Protein AF-A0A1E7L5Q3-F1 (afdb_monomer)

Solvent-accessible surface area (backbone atoms only — not comparable to full-atom values): 4617 Å² total; per-residue (Å²): 131,82,51,72,69,57,51,52,52,54,45,34,75,74,68,41,73,87,59,86,49,74,67,44,40,50,52,46,51,50,64,76,48,62,89,56,56,45,85,44,69,56,77,81,71,69,77,79,75,78,59,96,70,78,72,82,72,41,21,47,42,52,51,53,52,51,52,54,53,67,74,74,112

Foldseek 3Di:
DDDPVRVQVVLCVQQNDDQDDPLSVLSSVCSVCVVPDQQAWDCPDPDPPPPDDPRPGHGSVNSVVVNVVVVVD

Secondary structure (DSSP, 8-state):
---HHHHHHHHHHHH-SPP-SHHHHHHHHHHHTTTS-TT-B-----TTTSSS------BHHHHHHHHHHHT--

Structure (mmCIF, N/CA/C/O backbone):
data_AF-A0A1E7L5Q3-F1
#
_entry.id   AF-A0A1E7L5Q3-F1
#
loop_
_atom_site.group_PDB
_atom_site.id
_atom_site.type_symbol
_atom_site.label_atom_id
_atom_site.label_alt_id
_atom_site.label_comp_id
_atom_site.label_asym_id
_atom_site.label_entity_id
_atom_site.label_seq_id
_atom_site.pdbx_PDB_ins_code
_atom_site.Cartn_x
_atom_site.Cartn_y
_atom_site.Cartn_z
_atom_site.occupancy
_atom_site.B_iso_or_equiv
_atom_site.auth_seq_id
_atom_site.auth_comp_id
_atom_site.auth_asym_id
_atom_site.auth_atom_id
_atom_site.pdbx_PDB_model_num
ATOM 1 N N . MET A 1 1 ? -14.840 -3.454 -21.531 1.00 70.19 1 MET A N 1
ATOM 2 C CA . MET A 1 1 ? -13.546 -3.457 -20.813 1.00 70.19 1 MET A CA 1
ATOM 3 C C . MET A 1 1 ? -12.778 -2.209 -21.198 1.00 70.19 1 MET A C 1
ATOM 5 O O . MET A 1 1 ? -12.700 -1.925 -22.388 1.00 70.19 1 MET A O 1
ATOM 9 N N . LYS A 1 2 ? -12.251 -1.458 -20.224 1.00 75.25 2 LYS A N 1
ATOM 10 C CA . LYS A 1 2 ? -11.301 -0.375 -20.518 1.00 75.25 2 LYS A CA 1
ATOM 11 C C . LYS A 1 2 ? -10.036 -0.992 -21.118 1.00 75.25 2 LYS A C 1
ATOM 13 O O . LYS A 1 2 ? -9.639 -2.082 -20.710 1.00 75.25 2 LYS A O 1
ATOM 18 N N . ASN A 1 3 ? -9.432 -0.332 -22.102 1.00 89.00 3 ASN A N 1
ATOM 19 C CA . ASN A 1 3 ? -8.143 -0.776 -22.627 1.00 89.00 3 ASN A CA 1
ATOM 20 C C . ASN A 1 3 ? -7.005 -0.361 -21.673 1.00 89.00 3 ASN A C 1
ATOM 22 O O . ASN A 1 3 ? -7.173 0.529 -20.838 1.00 89.00 3 ASN A O 1
ATOM 26 N N . VAL A 1 4 ? -5.842 -1.006 -21.802 1.00 82.00 4 VAL A N 1
ATOM 27 C CA . VAL A 1 4 ? -4.684 -0.790 -20.912 1.00 82.00 4 VAL A CA 1
ATOM 28 C C . VAL A 1 4 ? -4.234 0.676 -20.900 1.00 82.00 4 VAL A C 1
ATOM 30 O O . VAL A 1 4 ? -3.895 1.207 -19.847 1.00 82.00 4 VAL A O 1
ATOM 33 N N . ALA A 1 5 ? -4.291 1.362 -22.044 1.00 80.44 5 ALA A N 1
ATOM 34 C CA . ALA A 1 5 ? -3.916 2.772 -22.145 1.00 80.44 5 ALA A CA 1
ATOM 35 C C . ALA A 1 5 ? -4.860 3.691 -21.351 1.00 80.44 5 ALA A C 1
ATOM 37 O O . ALA A 1 5 ? -4.410 4.641 -20.711 1.00 80.44 5 ALA A O 1
ATOM 38 N N . GLN A 1 6 ? -6.162 3.398 -21.365 1.00 79.25 6 GLN A N 1
ATOM 39 C CA . GLN A 1 6 ? -7.151 4.130 -20.584 1.00 79.25 6 GLN A CA 1
ATOM 40 C C . GLN A 1 6 ? -6.955 3.896 -19.085 1.00 79.25 6 GLN A C 1
ATOM 42 O O . GLN A 1 6 ? -6.976 4.863 -18.332 1.00 79.25 6 GLN A O 1
ATOM 47 N N . ILE A 1 7 ? -6.713 2.649 -18.671 1.00 79.69 7 ILE A N 1
ATOM 48 C CA . ILE A 1 7 ? -6.433 2.309 -17.268 1.00 79.69 7 ILE A CA 1
ATOM 49 C C . ILE A 1 7 ? -5.184 3.055 -16.790 1.00 79.69 7 ILE A C 1
ATOM 51 O O . ILE A 1 7 ? -5.235 3.735 -15.773 1.00 79.69 7 ILE A O 1
ATOM 55 N N . ARG A 1 8 ? -4.095 3.018 -17.569 1.00 76.12 8 ARG A N 1
ATOM 56 C CA . ARG A 1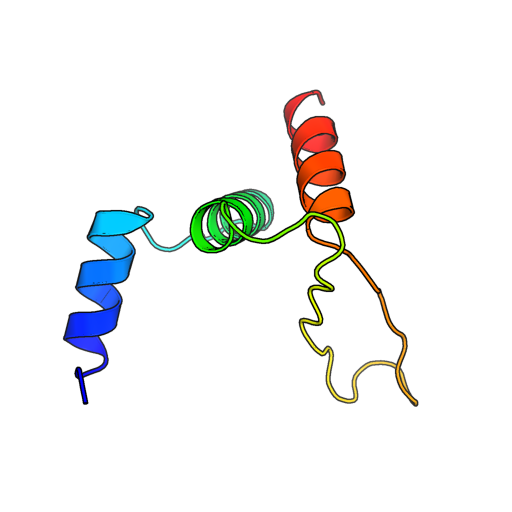 8 ? -2.846 3.710 -17.225 1.00 76.12 8 ARG A CA 1
ATOM 57 C C . ARG A 1 8 ? -3.048 5.213 -17.051 1.00 76.12 8 ARG A C 1
ATOM 59 O O . ARG A 1 8 ? -2.552 5.778 -16.086 1.00 76.12 8 ARG A O 1
ATOM 66 N N . ARG A 1 9 ? -3.763 5.864 -17.973 1.00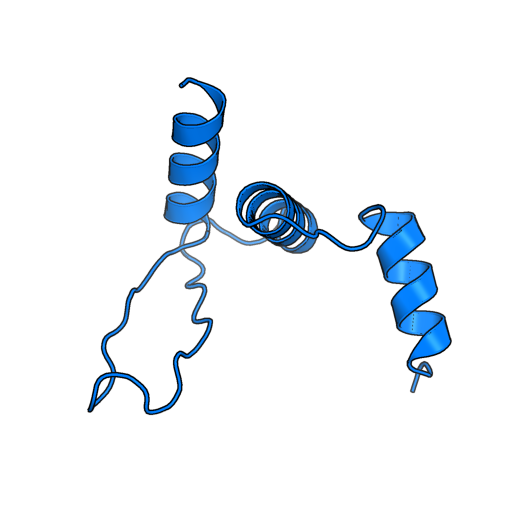 81.19 9 ARG A N 1
ATOM 67 C CA . ARG A 1 9 ? -4.020 7.309 -17.893 1.00 81.19 9 ARG A CA 1
ATOM 68 C C . ARG A 1 9 ? -4.815 7.674 -16.641 1.00 81.19 9 ARG A C 1
ATOM 70 O O . ARG A 1 9 ? -4.428 8.605 -15.950 1.00 81.19 9 ARG A O 1
ATOM 77 N N . GLU A 1 10 ? -5.882 6.935 -16.349 1.00 85.12 10 GLU A N 1
ATOM 78 C CA . GLU A 1 10 ? -6.702 7.163 -15.153 1.00 85.12 10 GLU A CA 1
ATOM 79 C C . GLU A 1 10 ? -5.898 6.922 -13.863 1.00 85.12 10 GLU A C 1
ATOM 81 O O . GLU A 1 10 ? -6.013 7.692 -12.914 1.00 85.12 10 GLU A O 1
ATOM 86 N N . SER A 1 11 ? -5.036 5.899 -13.834 1.00 78.94 11 SER A N 1
ATOM 87 C CA . SER A 1 11 ? -4.127 5.655 -12.709 1.00 78.94 11 SER A CA 1
ATOM 88 C C . SER A 1 11 ? -3.124 6.791 -12.517 1.00 78.94 11 SER A C 1
ATOM 90 O O . SER A 1 11 ? -2.911 7.206 -11.384 1.00 78.94 11 SER A O 1
ATOM 92 N N . VAL A 1 12 ? -2.546 7.321 -13.602 1.00 81.25 12 VAL A N 1
ATOM 93 C CA . VAL A 1 12 ? -1.595 8.443 -13.530 1.00 81.25 12 VAL A CA 1
A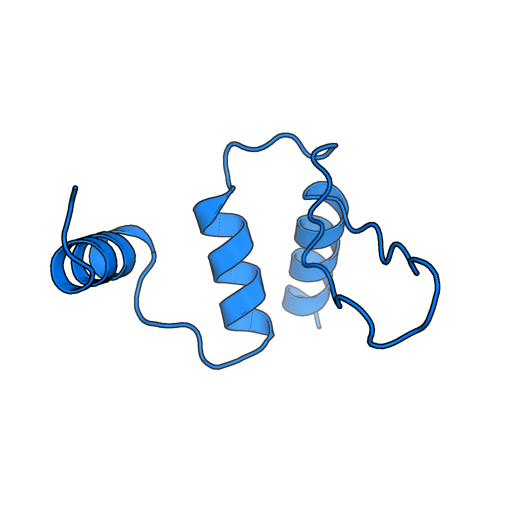TOM 94 C C . VAL A 1 12 ? -2.271 9.728 -13.056 1.00 81.25 12 VAL A C 1
ATOM 96 O O . VAL A 1 12 ? -1.709 10.460 -12.248 1.00 81.25 12 VAL A O 1
ATOM 99 N N . GLU A 1 13 ? -3.490 9.994 -13.524 1.00 85.56 13 GLU A N 1
ATOM 100 C CA . GLU A 1 13 ? -4.282 11.149 -13.093 1.00 85.56 13 GLU A CA 1
ATOM 101 C C . GLU A 1 13 ? -4.658 11.064 -11.608 1.00 85.56 13 GLU A C 1
ATOM 103 O O . GLU A 1 13 ? -4.612 12.067 -10.900 1.00 85.56 13 GLU A O 1
ATOM 108 N N . LYS A 1 14 ? -5.001 9.864 -11.127 1.00 82.00 14 LYS A N 1
ATOM 109 C CA . LYS A 1 14 ? -5.480 9.657 -9.757 1.00 82.00 14 LYS A CA 1
ATOM 110 C C . LYS A 1 14 ? -4.360 9.511 -8.724 1.00 82.00 14 LYS A C 1
ATOM 112 O O . LYS A 1 14 ? -4.511 9.993 -7.606 1.00 82.00 14 LYS A O 1
ATOM 117 N N . TYR A 1 15 ? -3.273 8.82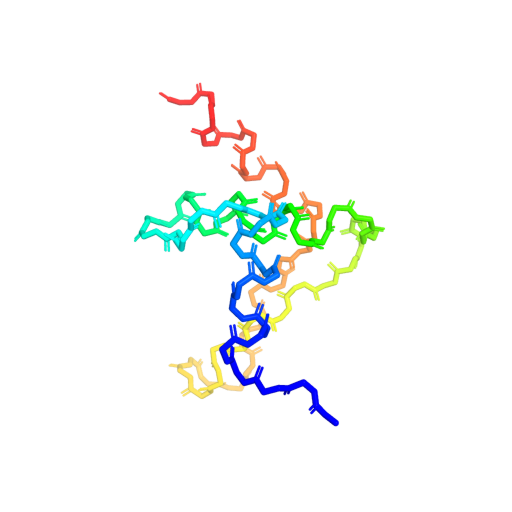7 -9.072 1.00 82.12 15 TYR A N 1
ATOM 118 C CA . TYR A 1 15 ? -2.238 8.401 -8.121 1.00 82.12 15 TYR A CA 1
ATOM 119 C C . TYR A 1 15 ? -0.842 8.948 -8.441 1.00 82.12 15 TYR A C 1
ATOM 121 O O . TYR A 1 15 ? 0.108 8.643 -7.724 1.00 82.12 15 TYR A O 1
ATOM 129 N N . GLY A 1 16 ? -0.710 9.763 -9.490 1.00 81.06 16 GLY A N 1
ATOM 130 C CA . GLY A 1 16 ? 0.567 10.326 -9.914 1.00 81.06 16 GLY A CA 1
ATOM 131 C C . GLY A 1 16 ? 1.368 9.404 -10.843 1.00 81.06 16 GLY A C 1
ATOM 132 O O . GLY A 1 16 ? 0.862 8.383 -11.313 1.00 81.06 16 GLY A O 1
ATOM 133 N N . PRO A 1 17 ? 2.611 9.787 -11.185 1.00 84.62 17 PRO A N 1
ATOM 134 C CA . PRO A 1 17 ? 3.450 9.020 -12.097 1.00 84.62 17 PRO A CA 1
ATOM 135 C C . PRO A 1 17 ? 3.761 7.617 -11.557 1.00 84.62 17 PRO A C 1
ATOM 137 O O . PRO A 1 17 ? 3.560 7.305 -10.387 1.00 84.62 17 PRO A O 1
ATOM 140 N N . GLU A 1 18 ? 4.264 6.764 -12.445 1.00 83.19 18 GLU A N 1
ATOM 141 C CA . GLU A 1 18 ? 4.670 5.403 -12.104 1.00 83.19 18 GLU A CA 1
ATOM 142 C C . GLU A 1 18 ? 5.776 5.414 -11.027 1.00 83.19 18 GLU A C 1
ATOM 144 O O . GLU A 1 18 ? 6.805 6.057 -11.247 1.00 83.19 18 GLU A O 1
ATOM 149 N N . PRO A 1 19 ? 5.585 4.732 -9.882 1.00 81.50 19 PRO A N 1
ATOM 150 C CA . PRO A 1 19 ? 6.558 4.724 -8.794 1.00 81.50 19 PRO A CA 1
ATOM 151 C C . PRO A 1 19 ? 7.777 3.858 -9.143 1.00 81.50 19 PRO A C 1
ATOM 153 O O . PRO A 1 19 ? 7.642 2.687 -9.517 1.00 81.50 19 PRO A O 1
ATOM 156 N N . VAL A 1 20 ? 8.984 4.402 -8.991 1.00 88.56 20 VAL A N 1
ATOM 157 C CA . VAL A 1 20 ? 10.236 3.749 -9.404 1.00 88.56 20 VAL A CA 1
ATOM 158 C C . VAL A 1 20 ? 11.092 3.271 -8.232 1.00 88.56 20 VAL A C 1
ATOM 160 O O . VA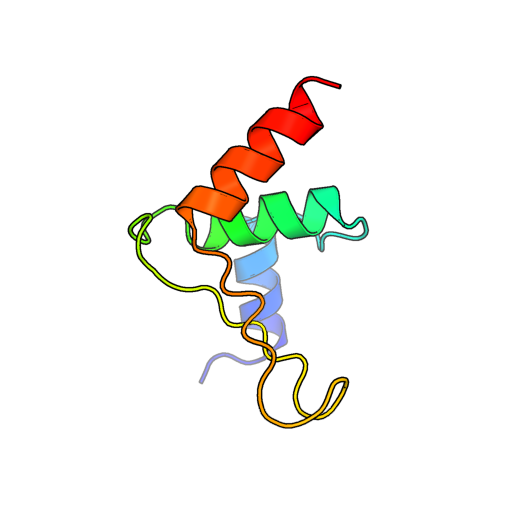L A 1 20 ? 11.829 2.298 -8.416 1.00 88.56 20 VAL A O 1
ATOM 163 N N . THR A 1 21 ? 10.955 3.849 -7.034 1.00 84.00 21 THR A N 1
ATOM 164 C CA . THR A 1 21 ? 11.616 3.355 -5.807 1.00 84.00 21 THR A CA 1
ATOM 165 C C . THR A 1 21 ? 10.705 2.467 -4.954 1.00 84.00 21 THR A C 1
ATOM 167 O O . THR A 1 21 ? 9.498 2.380 -5.181 1.00 84.00 21 THR A O 1
ATOM 170 N N . ALA A 1 22 ? 11.275 1.763 -3.971 1.00 82.75 22 ALA A N 1
ATOM 171 C CA . ALA A 1 22 ? 10.496 0.925 -3.057 1.00 82.75 22 ALA A CA 1
ATOM 172 C C . ALA A 1 22 ? 9.551 1.767 -2.180 1.00 82.75 22 ALA A C 1
ATOM 174 O O . ALA A 1 22 ? 8.403 1.389 -1.960 1.00 82.75 22 ALA A O 1
ATOM 175 N N . GLU A 1 23 ? 10.014 2.934 -1.745 1.00 84.69 23 GLU A N 1
ATOM 176 C CA . GLU A 1 23 ? 9.270 3.905 -0.946 1.00 84.69 23 GLU A CA 1
ATOM 177 C C . GLU A 1 23 ? 8.120 4.510 -1.755 1.00 84.69 23 GLU A C 1
ATOM 179 O O . GLU A 1 23 ? 6.984 4.546 -1.286 1.00 84.69 23 GLU A O 1
ATOM 184 N N . GLU A 1 24 ? 8.380 4.904 -3.005 1.00 81.25 24 GLU A N 1
ATOM 185 C CA . GLU A 1 24 ? 7.346 5.403 -3.916 1.00 81.25 24 GLU A CA 1
ATOM 186 C C . GLU A 1 24 ? 6.282 4.336 -4.196 1.00 81.25 24 GLU A C 1
ATOM 188 O O . GLU A 1 24 ? 5.090 4.641 -4.253 1.00 81.25 24 GLU A O 1
ATOM 193 N N . ARG A 1 25 ? 6.687 3.066 -4.338 1.00 82.75 25 ARG A N 1
ATOM 194 C CA . ARG A 1 25 ? 5.752 1.947 -4.531 1.00 82.75 25 ARG A CA 1
ATOM 195 C C . ARG A 1 25 ? 4.898 1.716 -3.292 1.00 82.75 25 ARG A C 1
ATOM 197 O O . ARG A 1 25 ? 3.694 1.518 -3.432 1.00 82.75 25 ARG A O 1
ATOM 204 N N . LEU A 1 26 ? 5.490 1.783 -2.100 1.00 84.81 26 LEU A N 1
ATOM 205 C CA . LEU A 1 26 ? 4.751 1.680 -0.843 1.00 84.81 26 LEU A CA 1
ATOM 206 C C . LEU A 1 26 ? 3.727 2.814 -0.720 1.00 84.81 26 LEU A C 1
ATOM 208 O O . LEU A 1 26 ? 2.550 2.549 -0.486 1.00 84.81 26 LEU A O 1
ATOM 212 N N . ALA A 1 27 ? 4.141 4.060 -0.958 1.00 84.56 27 ALA A N 1
ATOM 213 C CA . ALA A 1 27 ? 3.244 5.212 -0.943 1.00 84.56 27 ALA A CA 1
ATOM 214 C C . ALA A 1 27 ? 2.100 5.065 -1.964 1.00 84.56 27 ALA A C 1
ATOM 216 O O . ALA A 1 27 ? 0.942 5.339 -1.647 1.00 84.56 27 ALA A O 1
ATOM 217 N N . HIS A 1 28 ? 2.399 4.567 -3.168 1.00 82.62 28 HIS A N 1
ATOM 218 C CA . HIS A 1 28 ? 1.397 4.300 -4.197 1.00 82.62 28 HIS A CA 1
ATOM 219 C C . HIS A 1 28 ? 0.378 3.237 -3.760 1.00 82.62 28 HIS A C 1
ATOM 221 O O . HIS A 1 28 ? -0.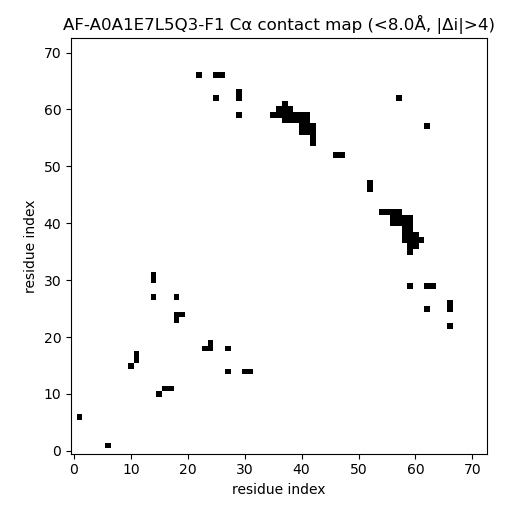824 3.456 -3.894 1.00 82.62 28 HIS A O 1
ATOM 227 N N . VAL A 1 29 ? 0.828 2.111 -3.194 1.00 85.69 29 VAL A N 1
ATOM 228 C CA . VAL A 1 29 ? -0.059 1.061 -2.658 1.00 85.69 29 VAL A CA 1
ATOM 229 C C . VAL A 1 29 ? -0.971 1.629 -1.568 1.00 85.69 29 VAL A C 1
ATOM 231 O O . VAL A 1 29 ? -2.183 1.416 -1.612 1.00 85.69 29 VAL A O 1
ATOM 234 N N . LEU A 1 30 ? -0.419 2.411 -0.637 1.00 86.56 30 LEU A N 1
ATOM 235 C CA . LEU A 1 30 ? -1.202 3.048 0.423 1.00 86.56 30 LEU A CA 1
ATOM 236 C C . LEU A 1 30 ? -2.244 4.035 -0.124 1.00 86.56 30 LEU A C 1
ATOM 238 O O . LEU A 1 30 ? -3.348 4.102 0.409 1.00 86.56 30 LEU A O 1
ATOM 242 N N . ALA A 1 31 ? -1.931 4.766 -1.197 1.00 84.25 31 ALA A N 1
ATOM 243 C CA . ALA A 1 31 ? -2.876 5.670 -1.850 1.00 84.25 31 ALA A CA 1
ATOM 244 C C . ALA A 1 31 ? -3.987 4.921 -2.610 1.00 84.25 31 ALA A C 1
ATOM 246 O O . ALA A 1 31 ? -5.141 5.352 -2.608 1.00 84.25 31 ALA A O 1
ATOM 247 N N . VAL A 1 32 ? -3.662 3.797 -3.258 1.00 84.38 32 VAL A N 1
ATOM 248 C CA . VAL A 1 32 ? -4.636 2.967 -3.987 1.00 84.38 32 VAL A CA 1
ATOM 249 C C . VAL A 1 32 ? -5.648 2.331 -3.037 1.00 84.38 32 VAL A C 1
ATOM 251 O O . VAL A 1 32 ? -6.838 2.325 -3.352 1.00 84.38 32 VAL A O 1
ATOM 254 N N . TYR A 1 33 ? -5.184 1.860 -1.881 1.00 85.81 33 TYR A N 1
ATOM 255 C CA . TYR A 1 33 ? -5.978 1.149 -0.875 1.00 85.81 33 TYR A CA 1
ATOM 256 C C . TYR A 1 33 ? -6.244 1.996 0.377 1.00 85.81 33 TYR A C 1
ATOM 258 O O . TYR A 1 33 ? -6.347 1.470 1.485 1.00 85.81 33 TYR A O 1
ATOM 266 N N . ALA A 1 34 ? -6.349 3.317 0.219 1.00 86.19 34 ALA A N 1
ATOM 267 C CA . ALA A 1 34 ? -6.541 4.237 1.339 1.00 86.19 34 ALA A CA 1
ATOM 268 C C . ALA A 1 34 ? -7.786 3.896 2.182 1.00 86.19 34 ALA A C 1
ATOM 270 O O . ALA A 1 34 ? -7.736 4.004 3.406 1.00 86.19 34 ALA A O 1
ATOM 271 N N . ASP A 1 35 ? -8.850 3.424 1.524 1.00 87.62 35 ASP A N 1
ATOM 272 C CA . ASP A 1 35 ? -10.141 3.087 2.135 1.00 87.62 35 ASP A CA 1
ATOM 273 C C . ASP A 1 35 ? -10.214 1.649 2.687 1.00 87.62 35 ASP A C 1
ATOM 275 O O . ASP A 1 35 ? -11.217 1.275 3.299 1.00 87.62 35 ASP A O 1
ATOM 279 N N . GLU A 1 36 ? -9.178 0.829 2.483 1.00 86.50 36 GLU A N 1
ATOM 280 C CA . GLU A 1 36 ? -9.169 -0.548 2.980 1.00 86.50 36 GLU A CA 1
ATOM 281 C C . GLU A 1 36 ? -8.887 -0.593 4.490 1.00 86.50 36 GLU A C 1
ATOM 283 O O . GLU A 1 36 ? -8.031 0.152 4.995 1.00 86.50 36 GLU A O 1
ATOM 288 N N . PRO A 1 37 ? -9.569 -1.481 5.236 1.00 85.56 37 PRO A N 1
ATOM 289 C CA . PRO A 1 37 ? -9.380 -1.589 6.672 1.00 85.56 37 PRO A CA 1
ATOM 290 C C . PRO A 1 37 ? -7.980 -2.106 7.001 1.00 85.56 37 PRO A C 1
ATOM 292 O O . PRO A 1 37 ? -7.412 -2.923 6.279 1.00 85.56 37 PRO A O 1
ATOM 295 N N . ASP A 1 38 ? -7.451 -1.693 8.149 1.00 82.12 38 ASP A N 1
ATOM 296 C CA . ASP A 1 38 ? -6.108 -2.067 8.605 1.00 82.12 38 ASP A CA 1
ATOM 297 C C . ASP A 1 38 ? -5.900 -3.574 8.674 1.00 82.12 38 ASP A C 1
ATOM 299 O O . ASP A 1 38 ? -4.795 -4.033 8.434 1.00 82.12 38 ASP A O 1
ATOM 303 N N . THR A 1 39 ? -6.953 -4.339 8.965 1.00 76.50 39 THR A N 1
ATOM 304 C CA . THR A 1 39 ? -6.925 -5.804 9.057 1.00 76.50 39 THR A CA 1
ATOM 305 C C . THR A 1 39 ? -6.898 -6.506 7.701 1.00 76.50 39 THR A C 1
ATOM 307 O O . THR A 1 39 ? -6.755 -7.731 7.652 1.00 76.50 39 THR A O 1
ATOM 310 N N . TRP A 1 40 ? -7.053 -5.769 6.597 1.00 80.69 40 TRP A N 1
ATOM 311 C CA . TRP A 1 40 ? -6.975 -6.337 5.261 1.00 80.69 40 TRP A CA 1
ATOM 312 C C . TRP A 1 40 ? -5.543 -6.797 4.973 1.00 80.69 40 TRP A C 1
ATOM 314 O O . TRP A 1 40 ? -4.581 -6.036 5.090 1.00 80.69 40 TRP A O 1
ATOM 324 N N . MET A 1 41 ? -5.408 -8.079 4.635 1.00 64.75 41 MET A N 1
ATOM 325 C CA . MET A 1 41 ? -4.121 -8.723 4.399 1.00 64.75 41 MET A CA 1
ATOM 326 C C . MET A 1 41 ? -3.651 -8.444 2.973 1.00 64.75 41 MET A C 1
ATOM 328 O O . MET A 1 41 ? -4.296 -8.868 2.012 1.00 64.75 41 MET A O 1
ATOM 332 N N . VAL A 1 42 ? -2.493 -7.802 2.837 1.00 66.56 42 VAL A N 1
ATOM 333 C CA . VAL A 1 42 ? -1.857 -7.572 1.541 1.00 66.56 42 VAL A CA 1
ATOM 334 C C . VAL A 1 42 ? -0.974 -8.774 1.226 1.00 66.56 42 VAL A C 1
ATOM 336 O O . VAL A 1 42 ? 0.186 -8.860 1.621 1.00 66.56 42 VAL A O 1
ATOM 339 N N . VAL A 1 43 ? -1.542 -9.753 0.522 1.00 53.88 43 VAL A N 1
ATOM 340 C CA . VAL A 1 43 ? -0.767 -10.862 -0.045 1.00 53.88 43 VAL A CA 1
ATOM 341 C C . VAL A 1 43 ? -0.295 -10.452 -1.437 1.00 53.88 43 VAL A C 1
ATOM 343 O O . VAL A 1 43 ? -0.949 -10.763 -2.430 1.00 53.88 43 VAL A O 1
ATOM 346 N N . GLU A 1 44 ? 0.855 -9.783 -1.537 1.00 51.38 44 GLU A N 1
ATOM 347 C CA . GLU A 1 44 ? 1.606 -9.822 -2.794 1.00 51.38 44 GLU A CA 1
ATOM 348 C C . GLU A 1 44 ? 2.389 -11.138 -2.800 1.00 51.38 44 GLU A C 1
ATOM 350 O O . GLU A 1 44 ? 3.429 -11.294 -2.159 1.00 51.38 44 GLU A O 1
ATOM 355 N N . GLY A 1 45 ? 1.786 -12.158 -3.410 1.00 44.22 45 GLY A N 1
ATOM 356 C CA . GLY A 1 45 ? 2.324 -13.508 -3.397 1.00 44.22 45 GLY A CA 1
ATOM 357 C C . GLY A 1 45 ? 3.685 -13.551 -4.082 1.00 44.22 45 GLY A C 1
ATOM 358 O O . GLY A 1 45 ? 3.765 -13.476 -5.307 1.00 44.22 45 GLY A O 1
ATOM 359 N N . THR A 1 46 ? 4.744 -13.796 -3.312 1.00 44.81 46 THR A N 1
ATOM 360 C CA . THR A 1 46 ? 5.988 -14.397 -3.810 1.00 44.81 46 THR A CA 1
ATOM 361 C C . THR A 1 46 ? 5.709 -15.850 -4.206 1.00 44.81 46 THR A C 1
ATOM 363 O O . THR A 1 46 ? 6.240 -16.798 -3.628 1.00 44.81 46 THR A O 1
ATOM 366 N N . ASN A 1 47 ? 4.801 -16.044 -5.168 1.00 38.09 47 ASN A N 1
ATOM 367 C CA . ASN A 1 47 ? 4.383 -17.357 -5.640 1.00 38.09 47 ASN A CA 1
ATOM 368 C C . ASN A 1 47 ? 5.636 -18.178 -5.993 1.00 38.09 47 ASN A C 1
ATOM 370 O O . ASN A 1 47 ? 6.379 -17.826 -6.907 1.00 38.09 47 ASN A O 1
ATOM 374 N N . ASN A 1 48 ? 5.853 -19.267 -5.248 1.00 40.12 48 ASN A N 1
ATOM 375 C CA . ASN A 1 48 ? 6.932 -20.252 -5.398 1.00 40.12 48 ASN A CA 1
ATOM 376 C C . ASN A 1 48 ? 8.389 -19.801 -5.148 1.00 40.12 48 ASN A C 1
ATOM 378 O O . ASN A 1 48 ? 9.297 -20.545 -5.512 1.00 40.12 48 ASN A O 1
ATOM 382 N N . MET A 1 49 ? 8.668 -18.659 -4.503 1.00 46.47 49 MET A N 1
ATOM 383 C CA . MET A 1 49 ? 10.071 -18.262 -4.246 1.00 46.47 49 MET A CA 1
ATOM 384 C C . MET A 1 49 ? 10.700 -18.862 -2.976 1.00 46.47 49 MET A C 1
ATOM 386 O O . MET A 1 49 ? 11.916 -19.036 -2.942 1.00 46.47 49 MET A O 1
ATOM 390 N N . TYR A 1 50 ? 9.911 -19.208 -1.950 1.00 48.47 50 TYR A N 1
ATOM 391 C CA . TYR A 1 50 ? 10.446 -19.600 -0.630 1.00 48.47 50 TYR A CA 1
ATOM 392 C C . TYR A 1 50 ? 9.839 -20.889 -0.024 1.00 48.47 50 TYR A C 1
ATOM 394 O O . TYR A 1 50 ? 9.986 -21.123 1.172 1.00 48.47 50 TYR A O 1
ATOM 402 N N . GLY A 1 51 ? 9.184 -21.747 -0.822 1.00 51.16 51 GLY A N 1
ATOM 403 C CA . GLY A 1 51 ? 8.562 -23.007 -0.361 1.00 51.16 51 GLY A CA 1
ATOM 404 C C . GLY A 1 51 ? 7.054 -22.901 -0.086 1.00 51.16 51 GLY A C 1
ATOM 405 O O . GLY A 1 51 ? 6.414 -21.981 -0.597 1.00 51.16 51 GLY A O 1
ATOM 406 N N . ASP A 1 52 ? 6.487 -23.839 0.692 1.00 41.38 52 ASP A N 1
ATOM 407 C CA . ASP A 1 52 ? 5.058 -23.886 1.069 1.00 41.38 52 ASP A CA 1
ATOM 408 C C . ASP A 1 52 ? 4.650 -22.652 1.901 1.00 41.38 52 ASP A C 1
ATOM 410 O O . ASP A 1 52 ? 4.558 -22.686 3.126 1.00 41.38 52 ASP A O 1
ATOM 414 N N . GLY A 1 53 ? 4.403 -21.534 1.215 1.00 40.38 53 GLY A N 1
ATOM 415 C CA . GLY A 1 53 ? 3.647 -20.394 1.720 1.00 40.38 53 GLY A CA 1
ATOM 416 C C . GLY A 1 53 ? 4.233 -19.701 2.948 1.00 40.38 53 GLY A C 1
ATOM 417 O O . GLY A 1 53 ? 3.556 -19.609 3.975 1.00 40.38 53 GLY A O 1
ATOM 418 N N . VAL A 1 54 ? 5.427 -19.106 2.834 1.00 39.62 54 VAL A N 1
ATOM 419 C CA . VAL A 1 54 ? 5.829 -18.053 3.780 1.00 39.62 54 VAL A CA 1
ATOM 420 C C . VAL A 1 54 ? 4.857 -16.884 3.611 1.00 39.62 54 VAL A C 1
ATOM 422 O O . VAL A 1 54 ? 4.986 -16.063 2.706 1.00 39.62 54 VAL A O 1
ATOM 425 N N . ARG A 1 55 ? 3.841 -16.827 4.477 1.00 50.38 55 ARG A N 1
ATOM 426 C CA . ARG A 1 55 ? 2.996 -15.646 4.634 1.00 50.38 55 ARG A CA 1
ATOM 427 C C . ARG A 1 55 ? 3.869 -14.564 5.256 1.00 50.38 55 ARG A C 1
ATOM 429 O O . ARG A 1 55 ? 4.091 -14.579 6.460 1.00 50.38 55 ARG A O 1
ATOM 436 N N . THR A 1 56 ? 4.365 -13.635 4.445 1.00 53.31 56 THR A N 1
ATOM 437 C CA . THR A 1 56 ? 4.960 -12.392 4.963 1.00 53.31 56 THR A CA 1
ATOM 438 C C . THR A 1 56 ? 3.910 -11.554 5.699 1.00 53.31 56 THR A C 1
ATOM 440 O O . THR A 1 56 ? 4.262 -10.817 6.608 1.00 53.31 56 THR A O 1
ATOM 443 N N . GLY A 1 57 ? 2.624 -11.737 5.359 1.00 59.00 57 GLY A N 1
ATOM 444 C CA . GLY A 1 57 ? 1.476 -11.437 6.217 1.00 59.00 57 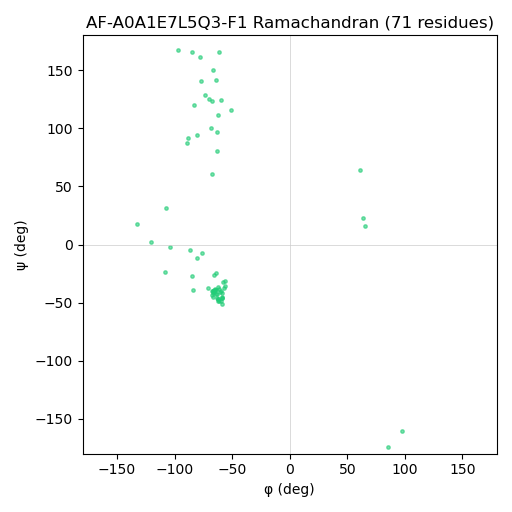GLY A CA 1
ATOM 445 C C . GLY A 1 57 ? 1.294 -9.970 6.590 1.00 59.00 57 GLY A C 1
ATOM 446 O O . GLY A 1 57 ? 0.658 -9.713 7.604 1.00 59.00 57 GLY A O 1
ATOM 447 N N . LEU A 1 58 ? 1.837 -9.036 5.804 1.00 72.62 58 LEU A N 1
ATOM 448 C CA . LEU A 1 58 ? 1.673 -7.612 6.074 1.00 72.62 58 LEU A CA 1
ATOM 449 C C . LEU A 1 58 ? 0.225 -7.204 5.811 1.00 72.62 58 LEU A C 1
ATOM 451 O O . LEU A 1 58 ? -0.341 -7.432 4.739 1.00 72.62 58 LEU A O 1
ATOM 455 N N . THR A 1 59 ? -0.382 -6.614 6.823 1.00 82.25 59 THR A N 1
ATOM 456 C CA . THR A 1 59 ? -1.680 -5.964 6.738 1.00 82.25 59 THR A CA 1
ATOM 457 C C . THR A 1 59 ? -1.522 -4.526 6.242 1.00 82.25 59 THR A C 1
ATOM 459 O O . THR A 1 59 ? -0.421 -3.968 6.251 1.00 82.25 59 THR A O 1
ATOM 462 N N . MET A 1 60 ? -2.614 -3.882 5.823 1.00 83.62 60 MET A N 1
ATOM 463 C CA . MET A 1 60 ? -2.577 -2.444 5.518 1.00 83.62 60 MET A CA 1
ATOM 464 C C . MET A 1 60 ? -2.129 -1.610 6.724 1.00 83.62 60 MET A C 1
ATOM 466 O O . MET A 1 60 ? -1.459 -0.594 6.541 1.00 83.62 60 MET A O 1
ATOM 470 N N . GLY A 1 61 ? -2.452 -2.045 7.948 1.00 80.69 61 GLY A N 1
ATOM 471 C CA . GLY A 1 61 ? -1.926 -1.446 9.177 1.00 80.69 61 GLY A CA 1
ATOM 472 C C . GLY A 1 61 ? -0.398 -1.507 9.242 1.00 80.69 61 GLY A C 1
ATOM 473 O O . GLY A 1 61 ? 0.247 -0.468 9.386 1.00 80.69 61 GLY A O 1
ATOM 474 N N . ASP A 1 62 ? 0.183 -2.693 9.028 1.00 83.00 62 ASP A N 1
ATOM 475 C CA . ASP A 1 62 ? 1.641 -2.890 9.050 1.00 83.00 62 ASP A CA 1
ATOM 476 C C . ASP A 1 62 ? 2.348 -2.029 7.991 1.00 83.00 62 ASP A C 1
ATOM 478 O O . ASP A 1 62 ? 3.396 -1.437 8.250 1.00 83.00 62 ASP A O 1
ATOM 482 N N . LEU A 1 63 ? 1.762 -1.910 6.795 1.00 86.31 63 LEU A N 1
ATOM 483 C CA . LEU A 1 63 ? 2.314 -1.084 5.717 1.00 86.31 63 LEU A CA 1
ATOM 484 C C . LEU A 1 63 ? 2.287 0.413 6.052 1.00 86.31 63 LEU A C 1
ATOM 486 O O . LEU A 1 63 ? 3.252 1.121 5.756 1.00 86.31 63 LEU A O 1
ATOM 490 N N . ARG A 1 64 ? 1.216 0.904 6.688 1.00 87.50 64 ARG A N 1
ATOM 491 C CA . ARG A 1 64 ? 1.126 2.303 7.142 1.00 87.50 64 ARG A CA 1
ATOM 492 C C . ARG A 1 64 ? 2.116 2.590 8.274 1.00 87.50 64 ARG A C 1
ATOM 494 O O . ARG A 1 64 ? 2.750 3.648 8.276 1.00 87.50 64 ARG A O 1
ATOM 501 N N . GLU A 1 65 ? 2.287 1.651 9.205 1.00 86.69 65 GLU A N 1
ATOM 502 C CA . GLU A 1 65 ? 3.280 1.757 10.278 1.00 86.69 65 GLU A CA 1
ATOM 503 C C . GLU A 1 65 ? 4.707 1.804 9.712 1.00 86.69 65 GLU A C 1
ATOM 505 O O . GLU A 1 65 ? 5.477 2.709 10.041 1.00 86.69 65 GLU A O 1
ATOM 510 N N . LEU A 1 66 ? 5.047 0.883 8.805 1.00 86.88 66 LEU A N 1
ATOM 511 C CA . LEU A 1 66 ? 6.347 0.855 8.131 1.00 86.88 66 LEU A CA 1
ATOM 512 C C . LEU A 1 66 ? 6.614 2.149 7.359 1.00 86.88 66 LEU A C 1
ATOM 514 O O . LEU A 1 66 ? 7.696 2.718 7.483 1.00 86.88 66 LEU A O 1
ATOM 518 N N . HIS A 1 67 ? 5.626 2.648 6.617 1.00 87.62 67 HIS A N 1
ATOM 519 C CA . HIS A 1 67 ? 5.748 3.911 5.892 1.00 87.62 67 HIS A CA 1
ATOM 520 C C . HIS A 1 67 ? 6.021 5.092 6.834 1.00 87.62 67 HIS A C 1
ATOM 522 O O . HIS A 1 67 ? 6.852 5.946 6.540 1.00 87.62 67 HIS A O 1
ATOM 528 N N . THR A 1 68 ? 5.360 5.125 7.994 1.00 89.00 68 THR A N 1
ATOM 529 C CA . THR A 1 68 ? 5.575 6.174 9.003 1.00 89.00 68 THR A CA 1
ATOM 530 C C . THR A 1 68 ? 6.993 6.127 9.564 1.00 89.00 68 THR A C 1
ATOM 532 O O . THR A 1 68 ? 7.628 7.168 9.709 1.00 89.00 68 THR A O 1
ATOM 535 N N . ARG A 1 69 ? 7.511 4.925 9.844 1.00 87.88 69 ARG A N 1
ATOM 536 C CA . ARG A 1 69 ? 8.884 4.731 10.328 1.00 87.88 69 ARG A CA 1
ATOM 537 C C . ARG A 1 69 ? 9.920 5.191 9.304 1.00 87.88 69 ARG A C 1
ATOM 539 O O . ARG A 1 69 ? 10.819 5.935 9.666 1.00 87.88 69 ARG A O 1
ATOM 546 N N . LEU A 1 70 ? 9.748 4.808 8.038 1.00 83.56 70 LEU A N 1
ATOM 547 C CA . LEU A 1 70 ? 10.652 5.191 6.948 1.00 83.56 70 LEU A CA 1
ATOM 548 C C . LEU A 1 70 ? 10.633 6.696 6.642 1.00 83.56 70 LEU A C 1
ATOM 550 O O . LEU A 1 70 ? 11.616 7.221 6.140 1.00 83.56 70 LEU A O 1
ATOM 554 N N . ALA A 1 71 ? 9.535 7.397 6.937 1.00 79.44 71 ALA A N 1
ATOM 555 C CA . ALA A 1 71 ? 9.448 8.848 6.771 1.00 79.44 71 ALA A CA 1
ATOM 556 C C . ALA A 1 71 ? 10.087 9.645 7.930 1.00 79.44 71 ALA A C 1
ATOM 558 O O . ALA A 1 71 ? 10.215 10.866 7.827 1.00 79.44 71 ALA A O 1
ATOM 559 N N . GLY A 1 72 ? 10.418 8.982 9.044 1.00 70.94 72 GLY A N 1
ATOM 560 C CA . GLY A 1 72 ? 11.009 9.589 10.242 1.00 70.94 72 GLY A CA 1
ATOM 561 C C . GLY A 1 72 ? 12.510 9.331 10.433 1.00 70.94 72 GLY A C 1
ATOM 562 O O . GLY A 1 72 ? 13.067 9.834 11.410 1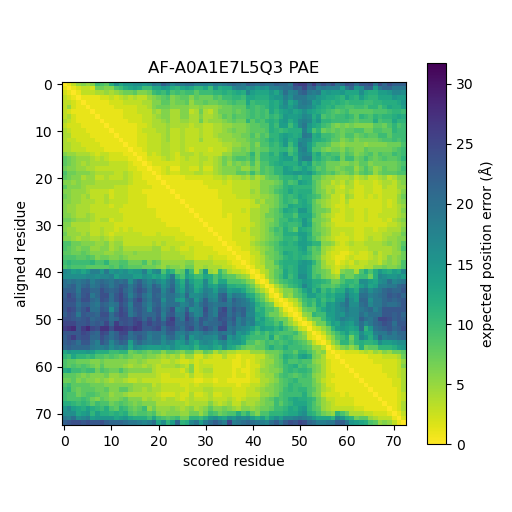.00 70.94 72 GLY A O 1
ATOM 563 N N . GLU A 1 73 ? 13.138 8.559 9.543 1.00 54.16 73 GLU A N 1
ATOM 564 C CA . GLU A 1 73 ? 14.588 8.294 9.461 1.00 54.16 73 GLU A CA 1
ATOM 565 C C . GLU A 1 73 ? 15.246 9.165 8.378 1.00 54.16 73 GLU A C 1
ATOM 567 O O . GLU A 1 73 ? 16.409 9.583 8.595 1.00 54.16 73 GLU A O 1
#

Sequence (73 aa):
MKNVAQIRRESVEKYGPEPVTAEERLAHVLAVYADEPDTWMVVEGTNNMYGDGVRTGLTMGDLRELHTRLAGE

Nearest PDB structures (foldseek):
  8asv-assembly1_C  TM=3.267E-01  e=6.616E+00  Saccharomyces cerevisiae

Organism: NCBI:txid518642

pLDDT: mean 74.55, std 15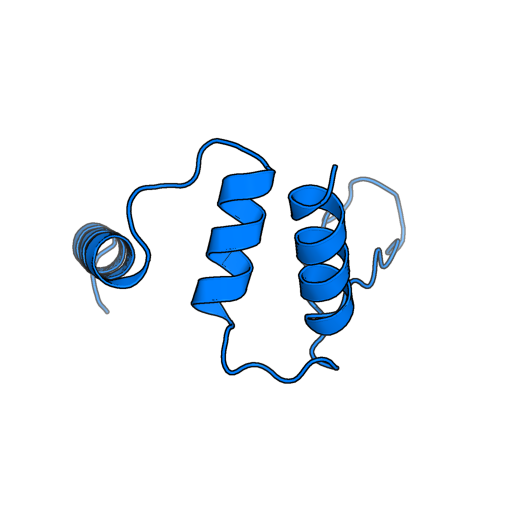.42, range [38.09, 89.0]

Mean predicted aligned error: 8.44 Å

Radius of gyration: 14.47 Å; Cα contacts (8 Å, |Δi|>4): 45; chains: 1; bounding box: 28×35×33 Å